Protein AF-A0A9X8SXT6-F1 (afdb_monomer)

Solvent-accessible surface area (backbone atoms only — not comparable to full-atom values): 6538 Å² total; per-residue (Å²): 115,67,65,63,52,50,52,57,56,71,66,32,72,71,54,46,52,25,53,51,47,26,54,52,29,45,75,72,69,40,58,66,73,58,18,49,51,52,15,50,53,51,31,55,50,52,54,52,49,53,52,50,51,52,55,43,52,60,52,50,45,54,55,49,49,56,46,28,65,73,69,72,51,92,72,94,73,84,88,73,57,62,66,62,53,50,52,54,41,76,72,29,86,72,47,37,59,56,48,50,52,52,49,51,52,49,52,51,54,51,52,52,66,71,79,101

pLDDT: mean 75.64, std 12.2, range [43.97, 91.69]

Foldseek 3Di:
DVVVVVVLCVVDPLQNQLVVQLVVCVVVVHPSVVSNVVSVVVSVVVVVVVVVVVVCCVPVVVVVVVVCVVVVHPDPDDDPCVVVVVVVLVVDPVVVVVVVVVVVVVVVVVVVVVVD

Structure (mmCIF, N/CA/C/O backbone):
data_AF-A0A9X8SXT6-F1
#
_entry.id   AF-A0A9X8SXT6-F1
#
loop_
_atom_site.group_PDB
_atom_site.id
_atom_site.type_symbol
_atom_site.label_atom_id
_atom_site.label_alt_id
_atom_site.label_comp_id
_atom_site.label_asym_id
_atom_site.label_entity_id
_atom_site.label_seq_id
_atom_site.pdbx_PDB_ins_code
_atom_site.Cartn_x
_atom_site.Cartn_y
_atom_site.Cartn_z
_atom_site.occupancy
_atom_s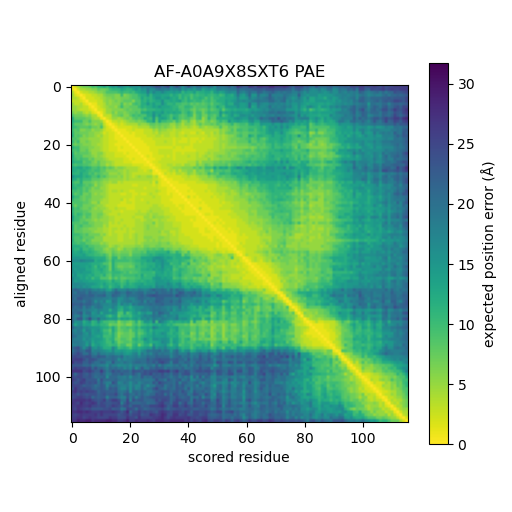ite.B_iso_or_equiv
_atom_site.auth_seq_id
_atom_site.auth_comp_id
_atom_site.auth_asym_id
_atom_site.auth_atom_id
_atom_site.pdbx_PDB_model_num
ATOM 1 N N . MET A 1 1 ? -8.668 -13.709 -25.640 1.00 58.25 1 MET A N 1
ATOM 2 C CA . MET A 1 1 ? -8.125 -12.375 -25.266 1.00 58.25 1 MET A CA 1
ATOM 3 C C . MET A 1 1 ? -8.532 -11.993 -23.848 1.00 58.25 1 MET A C 1
ATOM 5 O O . MET A 1 1 ? -7.663 -11.579 -23.096 1.00 58.25 1 MET A O 1
ATOM 9 N N . PHE A 1 2 ? -9.794 -12.199 -23.455 1.00 71.88 2 PHE A N 1
ATOM 10 C CA . PHE A 1 2 ? -10.222 -12.039 -22.059 1.00 71.88 2 PHE A CA 1
ATOM 11 C C . PHE A 1 2 ? -9.566 -13.042 -21.090 1.00 71.88 2 PHE A C 1
ATOM 13 O O . PHE A 1 2 ? -9.204 -12.638 -19.992 1.00 71.88 2 PHE A O 1
ATOM 20 N N . ASP A 1 3 ? -9.289 -14.281 -21.514 1.00 78.38 3 ASP A N 1
ATOM 21 C CA . ASP A 1 3 ? -8.668 -15.298 -20.638 1.00 78.38 3 ASP A CA 1
ATOM 22 C C . ASP A 1 3 ? -7.234 -14.949 -20.213 1.00 78.38 3 ASP A C 1
ATOM 24 O O . ASP A 1 3 ? -6.826 -15.219 -19.090 1.00 78.38 3 ASP A O 1
ATOM 28 N N . LEU A 1 4 ? -6.470 -14.289 -21.092 1.00 71.75 4 LEU A N 1
ATOM 29 C CA . LEU A 1 4 ? -5.121 -13.803 -20.778 1.00 71.75 4 LEU A CA 1
ATOM 30 C C . LEU A 1 4 ? -5.153 -12.676 -19.741 1.00 71.75 4 LEU A C 1
ATOM 32 O O . LEU A 1 4 ? -4.272 -12.596 -18.892 1.00 71.75 4 LEU A O 1
ATOM 36 N N . LEU A 1 5 ? -6.176 -11.825 -19.814 1.00 71.81 5 LEU A N 1
ATOM 37 C CA . LEU A 1 5 ? -6.412 -10.729 -18.878 1.00 71.81 5 LEU A CA 1
ATOM 38 C C . LEU A 1 5 ? -6.879 -11.250 -17.514 1.00 71.81 5 LEU A C 1
ATOM 40 O O . LEU A 1 5 ? -6.377 -10.794 -16.493 1.00 71.81 5 LEU A O 1
ATOM 44 N N . GLN A 1 6 ? -7.783 -12.232 -17.495 1.00 74.81 6 GLN A N 1
ATOM 45 C CA . GLN A 1 6 ? -8.238 -12.873 -16.259 1.00 74.81 6 GLN A CA 1
ATOM 46 C C . GLN A 1 6 ? -7.113 -13.643 -15.574 1.00 74.81 6 GLN A C 1
ATOM 48 O O . GLN A 1 6 ? -6.892 -13.436 -14.387 1.00 74.81 6 GLN A O 1
ATOM 53 N N . HIS A 1 7 ? -6.320 -14.410 -16.329 1.00 75.06 7 HIS A N 1
ATOM 54 C CA . HIS A 1 7 ? -5.149 -15.079 -15.770 1.00 75.06 7 HIS A CA 1
ATOM 55 C C . HIS A 1 7 ? -4.179 -14.065 -15.147 1.00 75.06 7 HIS A C 1
ATOM 57 O O . HIS A 1 7 ? -3.734 -14.260 -14.025 1.00 75.06 7 HIS A O 1
ATOM 63 N N . PHE A 1 8 ? -3.920 -12.933 -15.813 1.00 72.56 8 PHE A N 1
ATOM 64 C CA . PHE A 1 8 ? -3.068 -11.871 -15.266 1.00 72.56 8 PHE A CA 1
ATOM 65 C C . PHE A 1 8 ? -3.598 -11.249 -13.967 1.00 72.56 8 PHE A C 1
ATOM 67 O O . PHE A 1 8 ? -2.806 -10.860 -13.112 1.00 72.56 8 PHE A O 1
ATOM 74 N N . ILE A 1 9 ? -4.918 -11.134 -13.820 1.00 75.19 9 ILE A N 1
ATOM 75 C CA . ILE A 1 9 ? -5.559 -10.577 -12.623 1.00 75.19 9 ILE A CA 1
ATOM 76 C C . ILE A 1 9 ? -5.581 -11.613 -11.484 1.00 75.19 9 ILE A C 1
ATOM 78 O O . ILE A 1 9 ? -5.354 -11.249 -10.328 1.00 75.19 9 ILE A O 1
ATOM 82 N N . ASP A 1 10 ? -5.748 -12.898 -11.803 1.00 75.94 10 ASP A N 1
ATOM 83 C CA . ASP A 1 10 ? -5.790 -14.001 -10.832 1.00 75.94 10 ASP A CA 1
ATOM 84 C C . ASP A 1 10 ? -4.431 -14.306 -10.179 1.00 75.94 10 ASP A C 1
ATOM 86 O O . ASP A 1 10 ? -4.392 -14.851 -9.076 1.00 75.94 10 ASP A O 1
ATOM 90 N N . LEU A 1 11 ? -3.305 -13.902 -10.789 1.00 72.88 11 LEU A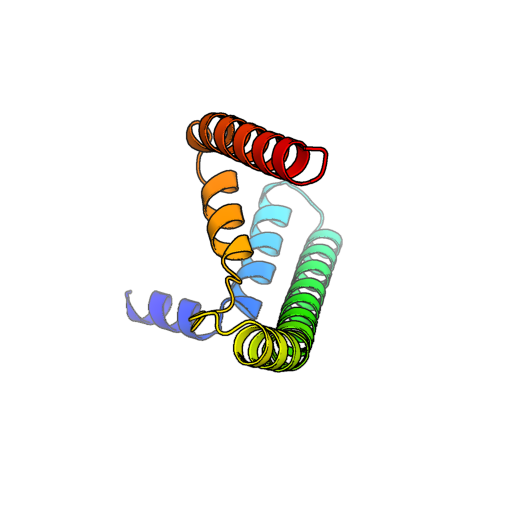 N 1
ATOM 91 C CA . LEU A 1 11 ? -1.981 -13.953 -10.142 1.00 72.88 11 LEU A CA 1
ATOM 92 C C . LEU A 1 11 ? -1.893 -13.076 -8.872 1.00 72.88 11 LEU A C 1
ATOM 94 O O . LEU A 1 11 ? -0.950 -13.212 -8.088 1.00 72.88 11 LEU A O 1
ATOM 98 N N . GLY A 1 12 ? -2.872 -12.195 -8.654 1.00 73.56 12 GLY A N 1
ATOM 99 C CA . GLY A 1 12 ? -3.007 -11.384 -7.454 1.00 73.56 12 GLY A CA 1
ATOM 100 C C . GLY A 1 12 ? -2.238 -10.064 -7.520 1.00 73.56 12 GLY A C 1
ATOM 101 O O . GLY A 1 12 ? -1.140 -9.957 -8.075 1.00 73.56 12 GLY A O 1
ATOM 102 N N . ALA A 1 13 ? -2.806 -9.034 -6.885 1.00 71.19 13 ALA A N 1
ATOM 103 C CA . ALA A 1 13 ? -2.269 -7.669 -6.882 1.00 71.19 13 ALA A CA 1
ATOM 104 C C . ALA A 1 13 ? -0.815 -7.579 -6.371 1.00 71.19 13 ALA A C 1
ATOM 106 O O . ALA A 1 13 ? -0.049 -6.729 -6.824 1.00 71.19 13 ALA A O 1
ATOM 107 N N . ILE A 1 14 ? -0.423 -8.497 -5.479 1.00 76.31 14 ILE A N 1
ATOM 108 C CA . ILE A 1 14 ? 0.933 -8.610 -4.918 1.00 76.31 14 ILE A CA 1
ATOM 109 C C . ILE A 1 14 ? 1.984 -8.921 -5.996 1.00 76.31 14 ILE A C 1
ATOM 111 O O . ILE A 1 14 ? 3.115 -8.455 -5.883 1.00 76.31 14 ILE A O 1
ATOM 115 N N . VAL A 1 15 ? 1.634 -9.681 -7.039 1.00 79.81 15 VAL A N 1
ATOM 116 C CA . VAL A 1 15 ? 2.557 -10.078 -8.119 1.00 79.81 15 VAL A CA 1
ATOM 117 C C . VAL A 1 15 ? 2.463 -9.121 -9.306 1.00 79.81 15 VAL A C 1
ATOM 119 O O . VAL A 1 15 ? 3.473 -8.802 -9.935 1.00 79.81 15 VAL A O 1
ATOM 122 N N . VAL A 1 16 ? 1.267 -8.595 -9.576 1.00 86.31 16 VAL A N 1
ATOM 123 C CA . VAL A 1 16 ? 1.029 -7.650 -10.675 1.00 86.31 16 VAL A CA 1
ATOM 124 C C . VAL A 1 16 ? 1.765 -6.323 -10.453 1.00 86.31 16 VAL A C 1
ATOM 126 O O . VAL A 1 16 ? 2.378 -5.798 -11.384 1.00 86.31 16 VAL A O 1
ATOM 129 N N . LEU A 1 17 ? 1.763 -5.789 -9.226 1.00 86.56 17 LEU A N 1
ATOM 130 C CA . LEU A 1 17 ? 2.352 -4.480 -8.928 1.00 86.56 17 LEU A CA 1
ATOM 131 C C . LEU A 1 17 ? 3.888 -4.433 -9.142 1.00 86.56 17 LEU A C 1
ATOM 133 O O . LEU A 1 17 ? 4.356 -3.516 -9.821 1.00 86.56 17 LEU A O 1
ATOM 137 N N . PRO A 1 18 ? 4.694 -5.409 -8.674 1.00 86.81 18 PRO A N 1
ATOM 138 C CA . PRO A 1 18 ? 6.129 -5.478 -8.969 1.00 86.81 18 PRO A CA 1
ATOM 139 C C . PRO A 1 18 ? 6.459 -5.610 -10.457 1.00 86.81 18 PRO A C 1
ATOM 141 O O . PRO A 1 18 ? 7.397 -4.971 -10.935 1.00 86.81 18 PRO A O 1
ATOM 144 N N . ILE A 1 19 ? 5.687 -6.415 -11.198 1.00 88.06 19 ILE A N 1
ATOM 145 C CA . ILE A 1 19 ? 5.867 -6.598 -12.646 1.00 88.06 19 ILE A CA 1
ATOM 146 C C . ILE A 1 19 ? 5.622 -5.273 -13.373 1.00 88.06 19 ILE A C 1
ATOM 148 O O . ILE A 1 19 ? 6.391 -4.893 -14.256 1.00 88.06 19 ILE A O 1
ATOM 152 N N . LEU A 1 20 ? 4.593 -4.533 -12.960 1.00 87.62 20 LEU A N 1
ATOM 153 C CA . LEU A 1 20 ? 4.270 -3.232 -13.529 1.00 87.62 20 LEU A CA 1
ATOM 154 C C . LEU A 1 20 ? 5.380 -2.204 -13.257 1.00 87.62 20 LEU A C 1
ATOM 156 O O . LEU A 1 20 ? 5.850 -1.559 -14.192 1.00 87.62 20 LEU A O 1
ATOM 160 N N . ILE A 1 21 ? 5.872 -2.112 -12.017 1.00 88.62 21 ILE A N 1
ATOM 161 C CA . ILE A 1 21 ? 7.000 -1.237 -11.640 1.00 88.62 21 ILE A CA 1
ATOM 162 C C . ILE A 1 21 ? 8.267 -1.600 -12.430 1.00 88.62 21 ILE A C 1
ATOM 164 O O . ILE A 1 21 ? 8.997 -0.713 -12.872 1.00 88.62 21 ILE A O 1
ATOM 168 N N . PHE A 1 22 ? 8.525 -2.892 -12.642 1.00 90.88 22 PHE A N 1
ATOM 169 C CA . PHE A 1 22 ? 9.670 -3.362 -13.418 1.00 90.88 22 PHE A CA 1
ATOM 170 C C . PHE A 1 22 ? 9.600 -2.907 -14.883 1.00 90.88 22 PHE A C 1
ATOM 172 O O . PHE A 1 22 ? 10.574 -2.358 -15.404 1.00 90.88 22 PHE A O 1
ATOM 179 N N . ILE A 1 23 ? 8.440 -3.070 -15.530 1.00 90.75 23 ILE A N 1
ATOM 180 C CA . ILE A 1 23 ? 8.216 -2.632 -16.916 1.00 90.75 23 ILE A CA 1
ATOM 181 C C . ILE A 1 23 ? 8.315 -1.104 -17.021 1.00 90.75 23 ILE A C 1
ATOM 183 O O . ILE A 1 23 ? 9.024 -0.599 -17.892 1.00 90.75 23 ILE A O 1
ATOM 187 N N . PHE A 1 24 ? 7.688 -0.360 -16.104 1.00 89.56 24 PHE A N 1
ATOM 188 C CA . PHE A 1 24 ? 7.794 1.104 -16.052 1.00 89.56 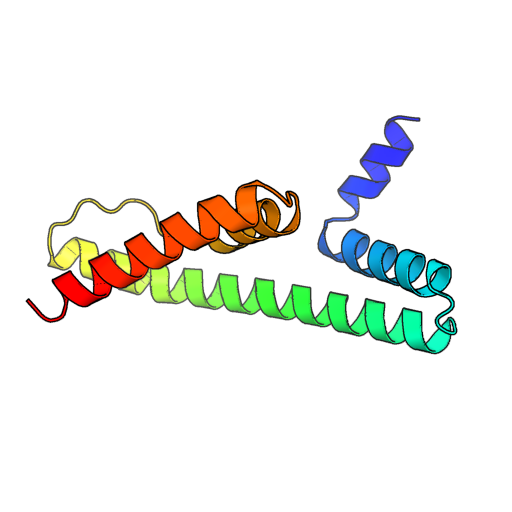24 PHE A CA 1
ATOM 189 C C . PHE A 1 24 ? 9.237 1.579 -15.845 1.00 89.56 24 PHE A C 1
ATOM 191 O O . PHE A 1 24 ? 9.686 2.508 -16.515 1.00 89.56 24 PHE A O 1
ATOM 198 N N . GLY A 1 25 ? 9.993 0.921 -14.964 1.00 88.06 25 GLY A N 1
ATOM 199 C CA . GLY A 1 25 ? 11.400 1.231 -14.721 1.00 88.06 25 GLY A CA 1
ATOM 200 C C . GLY A 1 25 ? 12.271 1.025 -15.961 1.00 88.06 25 GLY A C 1
ATOM 201 O O . GLY A 1 25 ? 13.154 1.843 -16.230 1.00 88.06 25 GLY A O 1
ATOM 202 N N . MET A 1 26 ? 11.997 -0.021 -16.747 1.00 90.88 26 MET A N 1
ATOM 203 C CA . MET A 1 26 ? 12.683 -0.253 -18.021 1.00 90.88 26 MET A CA 1
ATOM 204 C C . MET A 1 26 ? 12.311 0.791 -19.082 1.00 90.88 26 MET A C 1
ATOM 206 O O . MET A 1 26 ? 13.200 1.277 -19.778 1.00 90.88 26 MET A O 1
ATOM 210 N N . LEU A 1 27 ? 11.036 1.190 -19.171 1.00 91.69 27 LEU A N 1
ATOM 211 C CA . LEU A 1 27 ? 10.585 2.243 -20.094 1.00 91.69 27 LEU A CA 1
ATOM 212 C C . LEU A 1 27 ? 11.232 3.605 -19.800 1.00 91.69 27 LEU A C 1
ATOM 214 O O . LEU A 1 27 ? 11.534 4.353 -20.724 1.00 91.69 27 LEU A O 1
ATOM 218 N N . LEU A 1 28 ? 11.502 3.907 -18.528 1.00 90.38 28 LEU A N 1
ATOM 219 C CA . LEU A 1 28 ? 12.189 5.130 -18.092 1.00 90.38 28 LEU A CA 1
ATOM 220 C C . LEU A 1 28 ? 13.722 5.083 -18.280 1.00 90.38 28 LEU A C 1
ATOM 222 O O . LEU A 1 28 ? 14.418 6.008 -17.867 1.00 90.38 28 LEU A O 1
ATOM 226 N N . GLY A 1 29 ? 14.269 4.024 -18.891 1.00 87.62 29 GLY A N 1
ATOM 227 C CA . GLY A 1 29 ? 15.705 3.897 -19.175 1.00 87.62 29 GLY A CA 1
ATOM 228 C C . GLY A 1 29 ? 16.553 3.446 -17.982 1.00 87.62 29 GLY A C 1
ATOM 229 O O . GLY A 1 29 ? 17.777 3.591 -17.991 1.00 87.62 29 GLY A O 1
ATOM 230 N N . THR A 1 30 ? 15.933 2.888 -16.940 1.00 88.94 30 THR A N 1
ATOM 231 C CA . THR A 1 30 ? 16.658 2.359 -15.778 1.00 88.94 30 THR A CA 1
ATOM 232 C C . THR A 1 30 ? 17.302 1.019 -16.149 1.00 88.94 30 THR A C 1
ATOM 234 O O . THR A 1 30 ? 16.626 0.163 -16.723 1.00 88.94 30 THR A O 1
ATOM 237 N N . PRO A 1 31 ? 18.582 0.760 -15.813 1.00 90.81 31 PRO A N 1
ATOM 238 C CA . PRO A 1 31 ? 19.204 -0.522 -16.135 1.00 90.81 31 PRO A CA 1
ATOM 239 C C . PRO A 1 31 ? 18.440 -1.674 -15.472 1.00 90.81 31 PRO A C 1
ATOM 241 O O . PRO A 1 31 ? 18.090 -1.584 -14.292 1.00 90.81 31 PRO A O 1
ATOM 244 N N . ALA A 1 32 ? 18.231 -2.772 -16.209 1.00 86.50 32 ALA A N 1
ATOM 245 C CA . ALA A 1 32 ? 17.364 -3.891 -15.814 1.00 86.50 32 ALA A CA 1
ATOM 246 C C . ALA A 1 32 ? 17.644 -4.418 -14.395 1.00 86.50 32 ALA A C 1
ATOM 248 O O . ALA A 1 32 ? 16.722 -4.709 -13.639 1.00 86.50 32 ALA A O 1
ATOM 249 N N . ARG A 1 33 ? 18.917 -4.450 -13.981 1.00 88.06 33 ARG A N 1
ATOM 250 C CA . ARG A 1 33 ? 19.323 -4.853 -12.625 1.00 88.06 33 ARG A CA 1
ATOM 251 C C . ARG A 1 33 ? 18.765 -3.934 -11.529 1.00 88.06 33 ARG A C 1
ATOM 253 O O . ARG A 1 33 ? 18.376 -4.413 -10.470 1.00 88.06 33 ARG A O 1
ATOM 260 N N . LYS A 1 34 ? 18.721 -2.621 -11.769 1.00 86.94 34 LYS A N 1
ATOM 261 C CA . LYS A 1 34 ? 18.144 -1.647 -10.829 1.00 86.94 34 LYS A CA 1
ATOM 262 C C . LYS A 1 34 ? 16.617 -1.707 -10.839 1.00 86.94 34 LYS A C 1
ATOM 264 O O . LYS A 1 34 ? 16.023 -1.679 -9.769 1.00 86.94 34 LYS A O 1
ATOM 269 N N . ALA A 1 35 ? 16.002 -1.845 -12.015 1.00 87.50 35 ALA A N 1
ATOM 270 C CA . ALA A 1 35 ? 14.550 -1.988 -12.136 1.00 87.50 35 ALA A CA 1
ATOM 271 C C . ALA A 1 35 ? 14.040 -3.262 -11.437 1.00 87.50 35 ALA A C 1
ATOM 273 O O . ALA A 1 35 ? 13.028 -3.217 -10.743 1.00 87.50 35 ALA A O 1
ATOM 274 N N . PHE A 1 36 ? 14.766 -4.379 -11.559 1.00 89.81 36 PHE A N 1
ATOM 275 C CA . PHE A 1 36 ? 14.418 -5.641 -10.899 1.00 89.81 36 PHE A CA 1
ATOM 276 C C . PHE A 1 36 ? 14.480 -5.520 -9.377 1.00 89.81 36 PHE A C 1
ATOM 278 O O . PHE A 1 36 ? 13.529 -5.877 -8.686 1.00 89.81 36 PHE A O 1
ATOM 285 N N . ASN A 1 37 ? 15.568 -4.947 -8.856 1.00 90.06 37 ASN A N 1
ATOM 286 C CA . ASN A 1 37 ? 15.708 -4.717 -7.422 1.00 90.06 37 ASN A CA 1
ATOM 287 C C . ASN A 1 37 ? 14.614 -3.776 -6.895 1.00 90.06 37 ASN A C 1
ATOM 289 O O . ASN A 1 37 ? 14.054 -4.043 -5.839 1.00 90.06 37 ASN A O 1
ATOM 293 N N . ALA A 1 38 ? 14.266 -2.724 -7.645 1.00 88.81 38 ALA A N 1
ATOM 294 C CA . ALA A 1 38 ? 13.181 -1.816 -7.282 1.00 88.81 38 ALA A CA 1
ATOM 295 C C . ALA A 1 38 ? 11.820 -2.532 -7.235 1.00 88.81 38 ALA A C 1
ATOM 297 O O . ALA A 1 38 ? 11.094 -2.393 -6.252 1.00 88.81 38 ALA A O 1
ATOM 298 N N . GLY A 1 39 ? 11.499 -3.347 -8.247 1.00 89.12 39 GLY A N 1
ATOM 299 C CA . GLY A 1 39 ? 10.279 -4.159 -8.255 1.00 89.12 39 GLY A CA 1
ATOM 300 C C . GLY A 1 39 ? 10.219 -5.127 -7.070 1.00 89.12 39 GLY A C 1
ATOM 301 O O . GLY A 1 39 ? 9.196 -5.209 -6.393 1.00 89.12 39 GLY A O 1
ATOM 302 N N . LEU A 1 40 ? 11.333 -5.797 -6.756 1.00 90.44 40 LEU A N 1
ATOM 303 C CA . LEU A 1 40 ? 11.423 -6.727 -5.629 1.00 90.44 40 LEU A CA 1
ATOM 304 C C . LEU A 1 40 ? 11.238 -6.021 -4.275 1.00 90.44 40 LEU A C 1
ATOM 306 O O . LEU A 1 40 ? 10.486 -6.505 -3.432 1.00 90.44 40 LEU A O 1
ATOM 310 N N . THR A 1 41 ? 11.876 -4.864 -4.069 1.00 90.88 41 THR A N 1
ATOM 311 C CA . THR A 1 41 ? 11.722 -4.071 -2.840 1.00 90.88 41 THR A CA 1
ATOM 312 C C . THR A 1 41 ? 10.276 -3.617 -2.639 1.00 90.88 41 THR A C 1
ATOM 314 O O . THR A 1 41 ? 9.756 -3.729 -1.530 1.00 90.88 41 THR A O 1
ATOM 317 N N . VAL A 1 42 ? 9.604 -3.164 -3.702 1.00 89.12 42 VAL A N 1
ATOM 318 C CA . VAL A 1 42 ? 8.184 -2.777 -3.649 1.00 89.12 42 VAL A CA 1
ATOM 319 C C . VAL A 1 42 ? 7.293 -3.986 -3.346 1.00 89.12 42 VAL A C 1
ATOM 321 O O . VAL A 1 42 ? 6.400 -3.884 -2.509 1.00 89.12 42 VAL A O 1
ATOM 324 N N . GLY A 1 43 ? 7.564 -5.145 -3.958 1.00 88.94 43 GLY A N 1
ATOM 325 C CA . GLY A 1 43 ? 6.815 -6.380 -3.707 1.00 88.94 43 GLY A CA 1
ATOM 326 C C . GLY A 1 43 ? 6.920 -6.864 -2.261 1.00 88.94 43 GLY A C 1
ATOM 327 O O . GLY A 1 43 ? 5.902 -7.106 -1.617 1.00 88.94 43 GLY A O 1
ATOM 328 N N . ILE A 1 44 ? 8.139 -6.936 -1.715 1.00 90.12 44 ILE A N 1
ATOM 329 C CA . ILE A 1 44 ? 8.368 -7.337 -0.317 1.00 90.12 44 ILE A CA 1
ATOM 330 C C . ILE A 1 44 ? 7.735 -6.322 0.647 1.00 90.12 44 ILE A C 1
ATOM 332 O O . ILE A 1 44 ? 7.103 -6.715 1.628 1.00 90.12 44 ILE A O 1
ATOM 336 N N . GLY A 1 45 ? 7.850 -5.022 0.352 1.00 90.06 45 GLY A N 1
ATOM 337 C CA . GLY A 1 45 ? 7.233 -3.962 1.150 1.00 90.06 45 GLY A CA 1
ATOM 338 C C . GLY A 1 45 ? 5.707 -4.054 1.185 1.00 90.06 45 GLY A C 1
ATOM 339 O O . GLY A 1 45 ? 5.109 -3.905 2.248 1.00 90.06 45 GLY A O 1
ATOM 340 N N . PHE A 1 46 ? 5.071 -4.365 0.054 1.00 86.81 46 PHE A N 1
ATOM 341 C CA . PHE A 1 46 ? 3.620 -4.516 -0.017 1.00 86.81 46 PHE A CA 1
ATOM 342 C C . PHE A 1 46 ? 3.125 -5.748 0.755 1.00 86.81 46 PHE A C 1
ATOM 344 O O . PHE A 1 46 ? 2.115 -5.670 1.453 1.00 86.81 46 PHE A O 1
ATOM 351 N N . VAL A 1 47 ? 3.852 -6.868 0.712 1.00 88.81 47 VAL A N 1
ATOM 352 C CA . VAL A 1 47 ? 3.540 -8.046 1.545 1.00 88.81 47 VAL A CA 1
ATOM 353 C C . VAL A 1 47 ? 3.676 -7.714 3.035 1.00 88.81 47 VAL A C 1
ATOM 355 O O . VAL A 1 47 ? 2.777 -8.025 3.814 1.00 88.81 47 VAL A O 1
ATOM 358 N N . GLY A 1 48 ? 4.754 -7.028 3.428 1.00 90.56 48 GLY A N 1
ATOM 359 C CA . GLY A 1 48 ? 4.963 -6.597 4.813 1.00 90.56 48 GLY A CA 1
ATOM 360 C C . GLY A 1 48 ? 3.875 -5.643 5.313 1.00 90.56 48 GLY A C 1
ATOM 361 O O . GLY A 1 48 ? 3.390 -5.805 6.430 1.00 90.56 48 GLY A O 1
ATOM 362 N N . LEU A 1 49 ? 3.440 -4.694 4.477 1.00 88.31 49 LEU A N 1
ATOM 363 C CA . LEU A 1 49 ? 2.337 -3.784 4.789 1.00 88.31 49 LEU A CA 1
ATOM 364 C C . LEU A 1 49 ? 1.031 -4.549 5.040 1.00 88.31 49 LEU A C 1
ATOM 366 O O . LEU A 1 49 ? 0.393 -4.315 6.061 1.00 88.31 49 LEU A O 1
ATOM 370 N N . ASN A 1 50 ? 0.644 -5.462 4.143 1.00 86.25 50 ASN A N 1
ATOM 371 C CA . ASN A 1 50 ? -0.589 -6.241 4.308 1.00 86.25 50 ASN A CA 1
ATOM 372 C C . ASN A 1 50 ? -0.567 -7.064 5.603 1.00 86.25 50 ASN A C 1
ATOM 374 O O . ASN A 1 50 ? -1.551 -7.071 6.337 1.00 86.25 50 ASN A O 1
ATOM 378 N N . LEU A 1 51 ? 0.582 -7.658 5.935 1.00 90.75 51 LEU A N 1
ATOM 379 C CA . LEU A 1 51 ? 0.754 -8.411 7.175 1.00 90.75 51 LEU A CA 1
ATOM 380 C C . LEU A 1 51 ? 0.619 -7.517 8.418 1.00 90.75 51 LEU A C 1
ATOM 382 O O . LEU A 1 51 ? -0.067 -7.874 9.373 1.00 90.75 51 LEU A O 1
ATOM 386 N N . VAL A 1 52 ? 1.236 -6.332 8.413 1.00 89.44 52 VAL A N 1
ATOM 387 C CA . VAL A 1 52 ? 1.108 -5.370 9.519 1.00 89.44 52 VAL A CA 1
ATOM 388 C C . VAL A 1 52 ? -0.333 -4.880 9.656 1.00 89.44 52 VAL A C 1
ATOM 390 O O . VAL A 1 52 ? -0.841 -4.812 10.773 1.00 89.44 52 VAL A O 1
ATOM 393 N N . VAL A 1 53 ? -1.008 -4.572 8.545 1.00 86.19 53 VAL A N 1
ATOM 394 C CA . VAL A 1 53 ? -2.415 -4.151 8.553 1.00 86.19 53 VAL A CA 1
ATOM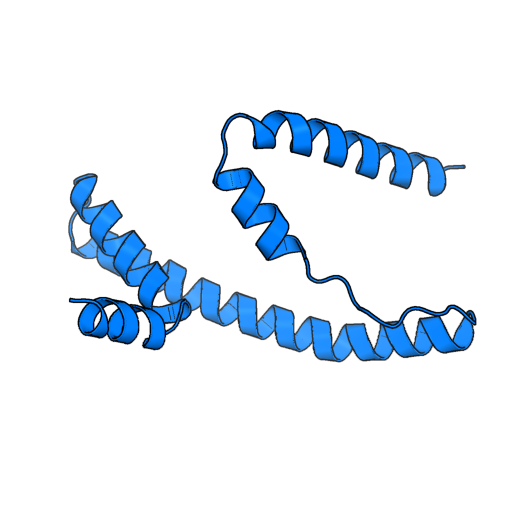 395 C C . VAL A 1 53 ? -3.302 -5.253 9.125 1.00 86.19 53 VAL A C 1
ATOM 397 O O . VAL A 1 53 ? -4.098 -4.957 10.007 1.00 86.19 53 VAL A O 1
ATOM 400 N N . GLU A 1 54 ? -3.133 -6.515 8.728 1.00 85.88 54 GLU A N 1
ATOM 401 C CA . GLU A 1 54 ? -3.889 -7.633 9.310 1.00 85.88 54 GLU A CA 1
ATOM 402 C C . GLU A 1 54 ? -3.651 -7.789 10.816 1.00 85.88 54 GLU A C 1
ATOM 404 O O . GLU A 1 54 ? -4.603 -7.962 11.581 1.00 85.88 54 GLU A O 1
ATOM 409 N N . LEU A 1 55 ? -2.397 -7.685 11.265 1.00 88.56 55 LEU A N 1
ATOM 410 C CA . LEU A 1 55 ? -2.054 -7.784 12.686 1.00 88.56 55 LEU A CA 1
ATOM 411 C C . LEU A 1 55 ? -2.666 -6.643 13.506 1.00 88.56 55 LEU A C 1
ATOM 413 O O . LEU A 1 55 ? -3.203 -6.874 14.598 1.00 88.56 55 LEU A O 1
ATOM 417 N N . LEU A 1 56 ? -2.601 -5.419 12.977 1.00 86.00 56 LEU A N 1
ATOM 418 C CA . LEU A 1 56 ? -3.200 -4.248 13.601 1.00 86.00 56 LEU A CA 1
ATOM 419 C C . LEU A 1 56 ? -4.722 -4.363 13.590 1.00 86.00 56 LEU A C 1
ATOM 421 O O . LEU A 1 56 ? -5.319 -4.265 14.652 1.00 86.00 56 LEU A O 1
ATOM 425 N N . SER A 1 57 ? -5.360 -4.658 12.459 1.00 81.94 57 SER A N 1
ATOM 426 C CA . SER A 1 57 ? -6.814 -4.836 12.369 1.00 81.94 57 SER A CA 1
ATOM 427 C C . SER A 1 57 ? -7.326 -5.946 13.288 1.00 81.94 57 SER A C 1
ATOM 429 O O . SER A 1 57 ? -8.356 -5.770 13.935 1.00 81.94 57 SER A O 1
ATOM 431 N N . GLY A 1 58 ? -6.597 -7.056 13.427 1.00 81.62 58 GLY A N 1
ATOM 432 C CA . GLY A 1 58 ? -6.963 -8.135 14.345 1.00 81.62 58 GLY A CA 1
ATOM 433 C C . GLY A 1 58 ? -6.845 -7.754 15.827 1.00 81.62 58 GLY A C 1
ATOM 434 O O . GLY A 1 58 ? -7.691 -8.150 16.632 1.00 81.62 58 GLY A O 1
ATOM 435 N N . SER A 1 59 ? -5.826 -6.973 16.196 1.00 82.38 59 SER A N 1
ATOM 436 C CA . SER A 1 59 ? -5.558 -6.600 17.595 1.00 82.38 59 SER A CA 1
ATOM 437 C C . SER A 1 59 ? -6.305 -5.332 18.018 1.00 82.38 59 SER A C 1
ATOM 439 O O . SER A 1 59 ? -7.039 -5.346 19.009 1.00 82.38 59 SER A O 1
ATOM 441 N N . LEU A 1 60 ? -6.177 -4.248 17.242 1.00 80.00 60 LEU A N 1
ATOM 442 C CA . LEU A 1 60 ? -6.939 -3.014 17.440 1.00 80.00 60 LEU A CA 1
ATOM 443 C C . LEU A 1 60 ? -8.428 -3.264 17.259 1.00 80.00 60 LEU A C 1
ATOM 445 O O . LEU A 1 60 ? -9.209 -2.659 17.978 1.00 80.00 60 LEU A O 1
ATOM 449 N N . GLY A 1 61 ? -8.842 -4.149 16.351 1.00 78.94 61 GLY A N 1
ATOM 450 C CA . GLY A 1 61 ? -10.262 -4.377 16.134 1.00 78.94 61 GLY A CA 1
ATOM 451 C C . GLY A 1 61 ? -10.977 -4.973 17.336 1.00 78.94 61 GLY A C 1
ATOM 452 O O . GLY A 1 61 ? -12.060 -4.518 17.698 1.00 78.94 61 GLY A O 1
ATOM 453 N N . LYS A 1 62 ? -10.330 -5.912 18.031 1.00 80.06 62 LYS A N 1
ATOM 454 C CA . LYS A 1 62 ? -10.844 -6.458 19.294 1.00 80.06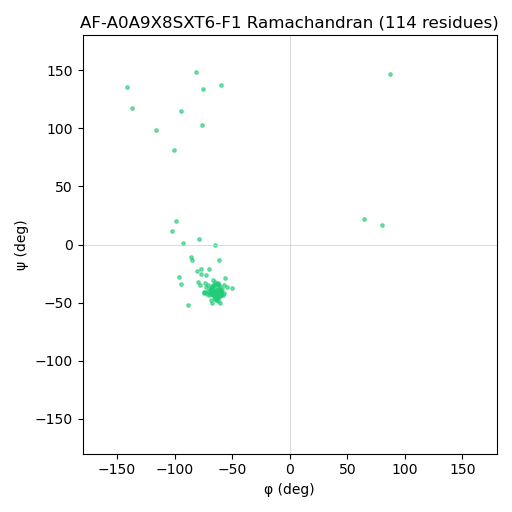 62 LYS A CA 1
ATOM 455 C C . LYS A 1 62 ? -10.837 -5.416 20.414 1.00 80.06 62 LYS A C 1
ATOM 457 O O . LYS A 1 62 ? -11.799 -5.328 21.170 1.00 80.06 62 LYS A O 1
ATOM 462 N N . ALA A 1 63 ? -9.783 -4.604 20.506 1.00 81.25 63 ALA A N 1
ATOM 463 C CA . ALA A 1 63 ? -9.696 -3.536 21.503 1.00 81.25 63 ALA A CA 1
ATOM 464 C C . ALA A 1 63 ? -10.742 -2.427 21.270 1.00 81.25 63 ALA A C 1
ATOM 466 O O . ALA A 1 63 ? -11.358 -1.944 22.218 1.00 81.25 63 ALA A O 1
ATOM 467 N N . ALA A 1 64 ? -10.983 -2.064 20.010 1.00 79.12 64 ALA A N 1
ATOM 468 C CA . ALA A 1 64 ? -11.991 -1.093 19.613 1.00 79.12 64 ALA A CA 1
ATOM 469 C C . ALA A 1 64 ? -13.409 -1.620 19.871 1.00 79.12 64 ALA A C 1
ATOM 471 O O . ALA A 1 64 ? -14.223 -0.889 20.421 1.00 79.12 64 ALA A O 1
ATOM 472 N N . GLN A 1 65 ? -13.697 -2.895 19.586 1.00 78.44 65 GLN A N 1
ATOM 473 C CA . GLN A 1 65 ? -14.984 -3.508 19.950 1.00 78.44 65 GLN A CA 1
ATOM 474 C C . GLN A 1 65 ? -15.215 -3.502 21.469 1.00 78.44 65 GLN A C 1
ATOM 476 O O . GLN A 1 65 ? -16.294 -3.128 21.921 1.00 78.44 65 GLN A O 1
ATOM 481 N N . ALA A 1 66 ? -14.185 -3.811 22.264 1.00 81.69 66 ALA A N 1
ATOM 482 C CA . ALA A 1 66 ? -14.273 -3.741 23.724 1.00 81.69 66 ALA A CA 1
ATOM 483 C C . ALA A 1 66 ? -14.494 -2.304 24.245 1.00 81.69 66 ALA A C 1
ATOM 485 O O . ALA A 1 66 ? -15.154 -2.106 25.264 1.00 81.69 66 ALA A O 1
ATOM 486 N N . MET A 1 67 ? -13.961 -1.289 23.557 1.00 81.75 67 MET A N 1
ATOM 487 C CA . MET A 1 67 ? -14.241 0.120 23.852 1.00 81.75 67 MET A CA 1
ATOM 488 C C . MET A 1 67 ? -15.695 0.476 23.512 1.00 81.75 67 MET A C 1
ATOM 490 O O . MET A 1 67 ? -16.393 1.051 24.341 1.00 81.75 67 MET A O 1
ATOM 494 N N . VAL A 1 68 ? -16.166 0.094 22.326 1.00 81.12 68 VAL A N 1
ATOM 495 C CA . VAL A 1 68 ? -17.535 0.338 21.846 1.00 81.12 68 VAL A CA 1
ATOM 496 C C . VAL A 1 68 ? -18.573 -0.259 22.806 1.00 81.12 68 VAL A C 1
ATOM 498 O O . VAL A 1 68 ? -19.527 0.428 23.166 1.00 81.12 68 VAL A O 1
ATOM 501 N N . GLU A 1 69 ? -18.333 -1.471 23.315 1.00 79.88 69 GLU A N 1
ATOM 502 C CA . GLU A 1 69 ? -19.189 -2.135 24.309 1.00 79.88 69 GLU A CA 1
ATOM 503 C C . GLU A 1 69 ? -19.216 -1.397 25.661 1.00 79.88 69 GLU A C 1
ATOM 505 O O . GLU A 1 69 ? -20.274 -1.258 26.272 1.00 79.88 69 GLU A O 1
ATOM 510 N N . ARG A 1 70 ? -18.078 -0.848 26.112 1.00 79.88 70 ARG A N 1
ATOM 511 C CA . ARG A 1 70 ? -17.999 -0.076 27.368 1.00 79.88 70 ARG A CA 1
ATOM 512 C C . ARG A 1 70 ? -18.630 1.309 27.283 1.00 79.88 70 ARG A C 1
ATOM 514 O O . ARG A 1 70 ? -19.157 1.788 28.282 1.00 79.88 70 ARG A O 1
ATOM 521 N N . PHE A 1 71 ? -18.558 1.951 26.121 1.00 81.69 71 PHE A N 1
ATOM 522 C CA . PHE A 1 71 ? -19.124 3.281 25.892 1.00 81.69 71 PHE A CA 1
ATOM 523 C C . PHE A 1 71 ? -20.557 3.240 25.332 1.00 81.69 71 PHE A C 1
ATOM 525 O O . PHE A 1 71 ? -21.146 4.294 25.103 1.00 81.69 71 PHE A O 1
ATOM 532 N N . GLY A 1 72 ? -21.139 2.049 25.132 1.00 72.44 72 GLY A N 1
ATOM 533 C CA . GLY A 1 72 ? -22.508 1.884 24.625 1.00 72.44 72 GLY A CA 1
ATOM 534 C C . GLY A 1 72 ? -22.705 2.404 23.197 1.00 72.44 72 GLY A C 1
ATOM 535 O O . GLY A 1 72 ? -23.822 2.740 22.804 1.00 72.44 72 GLY A O 1
ATOM 536 N N . LEU A 1 73 ? -21.621 2.511 22.428 1.00 74.75 73 LEU A N 1
ATOM 537 C CA . LEU A 1 73 ? -21.650 2.991 21.051 1.00 74.75 73 LEU A CA 1
ATOM 538 C C . LEU A 1 73 ? -22.075 1.845 20.120 1.00 74.75 73 LEU A C 1
ATOM 540 O O . LEU A 1 73 ? -21.789 0.681 20.378 1.00 74.75 73 LEU A O 1
ATOM 544 N N . GLN A 1 74 ? -22.757 2.152 19.017 1.00 60.25 74 GLN A N 1
ATOM 545 C CA . GLN A 1 74 ? -23.067 1.172 17.969 1.00 60.25 74 GLN A CA 1
ATOM 546 C C . GLN A 1 74 ? -22.071 1.353 16.822 1.00 60.25 74 GLN A C 1
ATOM 548 O O . GLN A 1 74 ? -22.362 2.037 15.845 1.00 60.25 74 GLN A O 1
ATOM 553 N N . LEU A 1 75 ? -20.869 0.791 16.962 1.00 60.91 75 LEU A N 1
ATOM 554 C CA . LEU A 1 75 ? -19.845 0.843 15.916 1.00 60.91 75 LEU A CA 1
ATOM 555 C C . LEU A 1 75 ? -19.551 -0.571 15.407 1.00 60.91 75 LEU A C 1
ATOM 557 O O . LEU A 1 75 ? -18.817 -1.339 16.024 1.00 60.91 75 LEU A O 1
ATOM 561 N N . THR A 1 76 ? -20.166 -0.918 14.278 1.00 63.84 76 THR A N 1
ATOM 562 C CA . THR A 1 76 ? -20.098 -2.250 13.657 1.00 63.84 76 THR A CA 1
ATOM 563 C C . THR A 1 76 ? -18.888 -2.442 12.739 1.00 63.84 76 THR A C 1
ATOM 565 O O . THR A 1 76 ? -18.614 -3.573 12.344 1.00 63.84 76 THR A O 1
ATOM 568 N N . THR A 1 77 ? -18.148 -1.374 12.413 1.00 59.12 77 THR A N 1
ATOM 569 C CA . THR A 1 77 ? -17.118 -1.406 11.363 1.00 59.12 77 THR A CA 1
ATOM 570 C C . THR A 1 77 ? -15.885 -0.596 11.745 1.00 59.12 77 THR A C 1
ATOM 572 O O . THR A 1 77 ? -15.986 0.536 12.210 1.00 59.12 77 THR A O 1
ATOM 575 N N . LEU A 1 78 ? -14.712 -1.175 11.502 1.00 66.12 78 LEU A N 1
ATOM 576 C CA . LEU A 1 78 ? -13.418 -0.507 11.616 1.00 66.12 78 LEU A CA 1
ATOM 577 C C . LEU A 1 78 ? -13.043 0.022 10.236 1.00 66.12 78 LEU A C 1
ATOM 579 O O . LEU A 1 78 ? -12.872 -0.767 9.305 1.00 66.12 78 LEU A O 1
ATOM 583 N N . ASP A 1 79 ? -12.958 1.343 10.093 1.00 67.25 79 ASP A N 1
ATOM 584 C CA . ASP A 1 79 ? -12.647 1.962 8.808 1.00 67.25 79 ASP A CA 1
ATOM 585 C C . ASP A 1 79 ? -11.153 1.829 8.492 1.00 67.25 79 ASP A C 1
ATOM 587 O O . ASP A 1 79 ? -10.298 2.526 9.038 1.00 67.25 79 ASP A O 1
ATOM 591 N N . VAL A 1 80 ? -10.842 0.890 7.604 1.00 66.12 80 VAL A N 1
ATOM 592 C CA . VAL A 1 80 ? -9.511 0.700 7.020 1.00 66.12 80 VAL A CA 1
ATOM 593 C C . VAL A 1 80 ? -9.414 1.332 5.626 1.00 66.12 80 VAL A C 1
ATOM 595 O O . VAL A 1 80 ? -8.535 0.959 4.860 1.00 66.12 80 VAL A O 1
ATOM 598 N N . GLY A 1 81 ? -10.289 2.282 5.269 1.00 66.25 81 GLY A N 1
ATOM 599 C CA . GLY A 1 81 ? -10.458 2.848 3.922 1.00 66.25 81 GLY A CA 1
ATOM 600 C C . GLY A 1 81 ? -9.276 3.643 3.350 1.00 66.25 81 GLY A C 1
ATOM 601 O O . GLY A 1 81 ? -9.334 4.105 2.207 1.00 66.25 81 GLY A O 1
ATOM 602 N N . TRP A 1 82 ? -8.178 3.775 4.093 1.00 71.62 82 TRP A N 1
ATOM 603 C CA . TRP A 1 82 ? -6.993 4.526 3.680 1.00 71.62 82 TRP A CA 1
ATOM 604 C C . TRP A 1 82 ? -6.357 4.065 2.343 1.00 71.62 82 TRP A C 1
ATOM 606 O O . TRP A 1 82 ? -5.939 4.946 1.588 1.00 71.62 82 TRP A O 1
ATOM 616 N N . PRO A 1 83 ? -6.331 2.768 1.947 1.00 70.94 83 PRO A N 1
ATOM 617 C CA . PRO A 1 83 ? -5.784 2.357 0.653 1.00 70.94 83 PRO A CA 1
ATOM 618 C C . PRO A 1 83 ? -6.678 2.790 -0.513 1.00 70.94 83 PRO A C 1
ATOM 620 O O . PRO A 1 83 ? -6.174 3.164 -1.571 1.00 70.94 83 PRO A O 1
ATOM 623 N N . ALA A 1 84 ? -8.002 2.785 -0.319 1.00 71.69 84 ALA A N 1
ATOM 624 C CA . ALA A 1 84 ? -8.958 3.237 -1.326 1.00 71.69 84 ALA A CA 1
ATOM 625 C C . ALA A 1 84 ? -8.878 4.760 -1.514 1.00 71.69 84 ALA A C 1
ATOM 627 O O . ALA A 1 84 ? -8.812 5.240 -2.645 1.00 71.69 84 ALA A O 1
ATOM 628 N N . ALA A 1 85 ? -8.793 5.518 -0.415 1.00 71.94 85 ALA A N 1
ATOM 629 C CA . ALA A 1 85 ? -8.608 6.968 -0.458 1.00 71.94 85 ALA A CA 1
ATOM 630 C C . ALA A 1 85 ? -7.273 7.366 -1.118 1.00 71.94 85 ALA A C 1
ATOM 632 O O . ALA A 1 85 ? -7.242 8.296 -1.927 1.00 71.94 85 ALA A O 1
ATOM 633 N N . ALA A 1 86 ? -6.192 6.634 -0.830 1.00 70.94 86 ALA A N 1
ATOM 634 C CA . ALA A 1 86 ? -4.887 6.845 -1.452 1.00 70.94 86 ALA A CA 1
ATOM 635 C C . ALA A 1 86 ? -4.891 6.514 -2.956 1.00 70.94 86 ALA A C 1
ATOM 637 O O . ALA A 1 86 ? -4.355 7.272 -3.761 1.00 70.94 86 ALA A O 1
ATOM 638 N N . ALA A 1 87 ? -5.531 5.417 -3.372 1.00 69.44 87 ALA A N 1
ATOM 639 C CA . ALA A 1 87 ? -5.629 5.065 -4.790 1.00 69.44 87 ALA A CA 1
ATOM 640 C C . ALA A 1 87 ? -6.390 6.132 -5.601 1.00 69.44 87 ALA A C 1
ATOM 642 O O . ALA A 1 87 ? -5.975 6.501 -6.701 1.00 69.44 87 ALA A O 1
ATOM 643 N N . ILE A 1 88 ? -7.473 6.673 -5.035 1.00 68.38 88 ILE A N 1
ATOM 644 C CA . ILE A 1 88 ? -8.274 7.728 -5.667 1.00 68.38 88 ILE A CA 1
ATOM 645 C C . ILE A 1 88 ? -7.491 9.050 -5.748 1.00 68.38 88 ILE A C 1
ATOM 647 O O . ILE A 1 88 ? -7.574 9.743 -6.766 1.00 68.38 88 ILE A O 1
ATOM 651 N N . SER A 1 89 ? -6.709 9.402 -4.720 1.00 68.81 89 SER A N 1
ATOM 652 C CA . SER A 1 89 ? -5.951 10.661 -4.692 1.00 68.81 89 SER A CA 1
ATOM 653 C C . SER A 1 89 ? -4.794 10.689 -5.697 1.00 68.81 89 SER A C 1
ATOM 655 O O . SER A 1 89 ? -4.597 11.710 -6.353 1.00 68.81 89 SER A O 1
ATOM 657 N N . TYR A 1 90 ? -4.084 9.573 -5.892 1.00 66.06 90 TYR A N 1
ATOM 658 C CA . TYR A 1 90 ? -3.014 9.480 -6.894 1.00 66.06 90 TYR A CA 1
ATOM 659 C C . TYR A 1 90 ? -3.533 9.331 -8.332 1.00 66.06 90 TYR A C 1
ATOM 661 O O . TYR A 1 90 ? -2.844 9.722 -9.272 1.00 66.06 90 TYR A O 1
ATOM 669 N N . GLY A 1 91 ? -4.742 8.790 -8.519 1.00 64.56 91 GLY A N 1
ATOM 670 C CA . GLY A 1 91 ? -5.312 8.531 -9.843 1.00 64.56 91 GLY A CA 1
ATOM 671 C C . GLY A 1 91 ? -5.854 9.763 -10.577 1.00 64.56 91 GLY A C 1
ATOM 672 O O . GLY A 1 91 ? -5.981 9.714 -11.798 1.00 64.56 91 GLY A O 1
ATOM 673 N N . THR A 1 92 ? -6.172 10.868 -9.880 1.00 66.75 92 THR A N 1
ATOM 674 C CA . THR A 1 92 ? -6.788 12.044 -10.528 1.00 66.75 92 THR A CA 1
ATOM 675 C C . THR A 1 92 ? -6.215 13.390 -10.076 1.00 66.75 92 THR A C 1
ATOM 677 O O . THR A 1 92 ? -6.418 13.827 -8.943 1.00 66.75 92 THR A O 1
ATOM 680 N N . LEU A 1 93 ? -5.614 14.123 -11.023 1.00 58.16 93 LEU A N 1
ATOM 681 C CA . LEU A 1 93 ? -5.041 15.465 -10.825 1.00 58.16 93 LEU A CA 1
ATOM 682 C C . LEU A 1 93 ? -6.034 16.486 -10.234 1.00 58.16 93 LEU A C 1
ATOM 684 O O . LEU A 1 93 ? -5.641 17.305 -9.416 1.00 58.16 93 LEU A O 1
ATOM 688 N N . SER A 1 94 ? -7.320 16.434 -10.604 1.00 54.59 94 SER A N 1
ATOM 689 C CA . SER A 1 94 ? -8.349 17.363 -10.091 1.00 54.59 94 SER A CA 1
ATOM 690 C C . SER A 1 94 ? -8.876 17.003 -8.693 1.00 54.59 94 SER A C 1
ATOM 692 O O . SER A 1 94 ? -9.180 17.896 -7.903 1.00 54.59 94 SER A O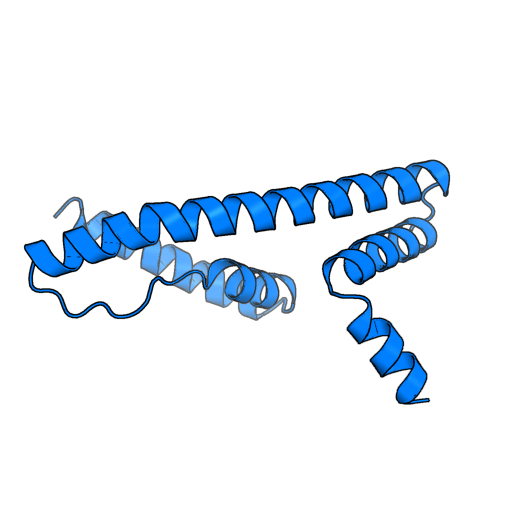 1
ATOM 694 N N . TYR A 1 95 ? -8.945 15.712 -8.343 1.00 57.22 95 TYR A N 1
ATOM 695 C CA . TYR A 1 95 ? -9.422 15.289 -7.020 1.00 57.22 95 TYR A CA 1
ATOM 696 C C . TYR A 1 95 ? -8.349 15.404 -5.939 1.00 57.22 95 TYR A C 1
ATOM 698 O O . TYR A 1 95 ? -8.705 15.572 -4.780 1.00 57.22 95 TYR A O 1
ATOM 706 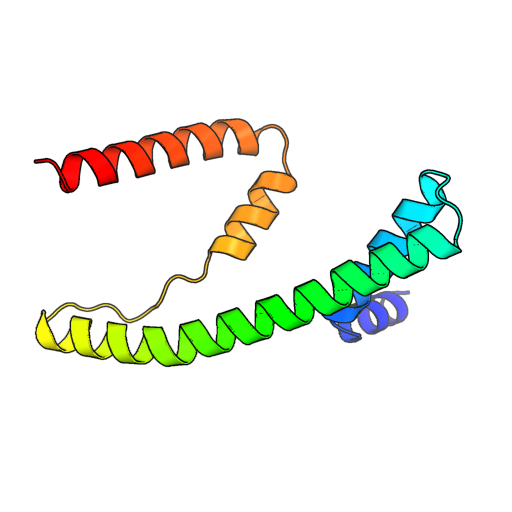N N . SER A 1 96 ? -7.056 15.401 -6.278 1.00 56.66 96 SER A N 1
ATOM 707 C CA . SER A 1 96 ? -5.997 15.647 -5.289 1.00 56.66 96 SER A CA 1
ATOM 708 C C . SER A 1 96 ? -6.118 17.030 -4.629 1.00 56.66 96 SER A C 1
ATOM 710 O O . SER A 1 96 ? -5.882 17.140 -3.431 1.00 56.66 96 SER A O 1
ATOM 712 N N . TYR A 1 97 ? -6.527 18.079 -5.358 1.00 60.16 97 TYR A N 1
ATOM 713 C CA . TYR A 1 97 ? -6.717 19.423 -4.786 1.00 60.16 97 TYR A CA 1
ATOM 714 C C . TYR A 1 97 ? -7.989 19.526 -3.933 1.00 60.16 97 TYR A C 1
ATOM 716 O O . TYR A 1 97 ? -7.961 20.093 -2.842 1.00 60.16 97 TYR A O 1
ATOM 724 N N . TRP A 1 98 ? -9.093 18.931 -4.395 1.00 58.19 98 TRP A N 1
ATOM 725 C CA . TRP A 1 98 ? -10.366 18.922 -3.664 1.00 58.19 98 TRP A CA 1
ATOM 726 C C . TRP A 1 98 ? -10.334 18.031 -2.416 1.00 58.19 98 TRP A C 1
ATOM 728 O O . TRP A 1 98 ? -10.849 18.420 -1.368 1.00 58.19 98 TRP A O 1
ATOM 738 N N . ASN A 1 99 ? -9.689 16.865 -2.501 1.00 62.75 99 ASN A N 1
ATOM 739 C CA . ASN A 1 99 ? -9.521 15.956 -1.372 1.00 62.75 99 ASN A CA 1
ATOM 740 C C . ASN A 1 99 ? -8.501 16.514 -0.368 1.00 62.75 99 ASN A C 1
ATOM 742 O O . ASN A 1 99 ? -8.748 16.436 0.824 1.00 62.75 99 ASN A O 1
ATOM 746 N N . CYS A 1 100 ? -7.430 17.188 -0.815 1.00 58.84 100 CYS A N 1
ATOM 747 C CA . CYS A 1 100 ? -6.509 17.898 0.083 1.00 58.84 100 CYS A CA 1
ATOM 748 C C . CYS A 1 100 ? -7.226 18.991 0.893 1.00 58.84 100 CYS A C 1
ATOM 750 O O . CYS A 1 100 ? -7.045 19.063 2.104 1.00 58.84 100 CYS A O 1
ATOM 752 N N . HIS A 1 101 ? -8.109 19.780 0.270 1.00 65.31 101 HIS A N 1
ATOM 753 C CA . HIS A 1 101 ? -8.905 20.782 0.986 1.00 65.31 101 HIS A CA 1
ATOM 754 C C . HIS A 1 101 ? -9.903 20.148 1.975 1.00 65.31 101 HIS A C 1
ATO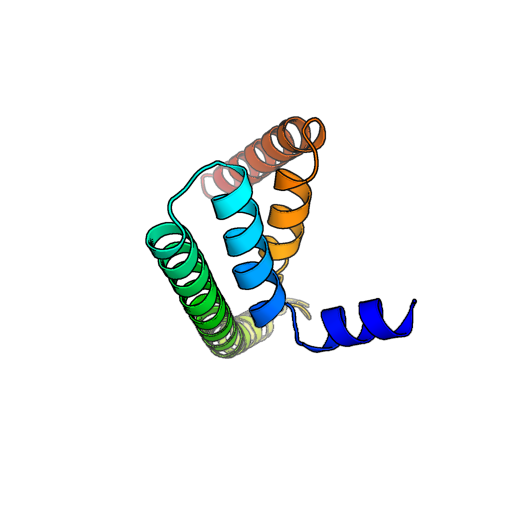M 756 O O . HIS A 1 101 ? -10.020 20.608 3.109 1.00 65.31 101 HIS A O 1
ATOM 762 N N . GLN A 1 102 ? -10.580 19.061 1.583 1.00 62.38 102 GLN A N 1
ATOM 763 C CA . GLN A 1 102 ? -11.491 18.314 2.463 1.00 62.38 102 GLN A CA 1
ATOM 764 C C . GLN A 1 102 ? -10.765 17.627 3.631 1.00 62.38 102 GLN A C 1
ATOM 766 O O . GLN A 1 102 ? -11.248 17.688 4.758 1.00 62.38 102 GLN A O 1
ATOM 771 N N . TYR A 1 103 ? -9.588 17.037 3.402 1.00 64.94 103 TYR A N 1
ATOM 772 C CA . TYR A 1 103 ? -8.768 16.436 4.456 1.00 64.94 103 TYR A CA 1
ATOM 773 C C . TYR A 1 103 ? -8.199 17.488 5.409 1.00 64.94 103 TYR A C 1
ATOM 775 O O . TYR A 1 103 ? -8.223 17.269 6.615 1.00 64.94 103 TYR A O 1
ATOM 783 N N . LEU A 1 104 ? -7.734 18.640 4.908 1.00 63.69 104 LEU A N 1
ATOM 784 C CA . LEU A 1 104 ? -7.263 19.727 5.774 1.00 63.69 104 LEU A CA 1
ATOM 785 C C . LEU A 1 104 ? -8.392 20.268 6.652 1.00 63.69 104 LEU A C 1
ATOM 787 O O . LEU A 1 104 ? -8.178 20.498 7.836 1.00 63.69 104 LEU A O 1
ATOM 791 N N . LEU A 1 105 ? -9.596 20.423 6.094 1.00 65.19 105 LEU A N 1
ATOM 792 C CA . LEU A 1 105 ? -10.780 20.821 6.855 1.00 65.19 105 LEU A CA 1
ATOM 793 C C . LEU A 1 105 ? -11.211 19.748 7.860 1.00 65.19 105 LEU A C 1
ATOM 795 O O . LEU A 1 105 ? -11.653 20.094 8.950 1.00 65.19 105 LEU A O 1
ATOM 799 N N . ALA A 1 106 ? -11.080 18.460 7.532 1.00 65.56 106 ALA A N 1
ATOM 800 C CA . ALA A 1 106 ? -11.364 17.370 8.462 1.00 65.56 106 ALA A CA 1
ATOM 801 C C . ALA A 1 106 ? -10.341 17.311 9.610 1.00 65.56 106 ALA A C 1
ATOM 803 O O . ALA A 1 106 ? -10.743 17.169 10.759 1.00 65.56 106 ALA A O 1
ATOM 804 N N . VAL A 1 107 ? -9.045 17.489 9.326 1.00 62.88 107 VAL A N 1
ATOM 805 C CA . VAL A 1 107 ? -7.982 17.545 10.345 1.00 62.88 107 VAL A CA 1
ATOM 806 C C . VAL A 1 107 ? -8.130 18.784 11.227 1.00 62.88 107 VAL A C 1
ATOM 808 O O . VAL A 1 107 ? -8.075 18.654 12.444 1.00 62.88 107 VAL A O 1
ATOM 811 N N . HIS A 1 108 ? -8.418 19.956 10.650 1.00 60.31 108 HIS A N 1
ATOM 812 C CA . HIS A 1 108 ? -8.719 21.159 11.434 1.00 60.31 108 HIS A CA 1
ATOM 813 C C . HIS A 1 108 ? -9.949 20.976 12.329 1.00 60.31 108 HIS A C 1
ATOM 815 O O . HIS A 1 108 ? -9.941 21.408 13.475 1.00 60.31 108 HIS A O 1
ATOM 821 N N . ARG A 1 109 ? -10.994 20.297 11.840 1.00 60.88 109 ARG A N 1
ATOM 822 C CA . ARG A 1 109 ? -12.220 20.054 12.613 1.00 60.88 109 ARG A CA 1
ATOM 823 C C . ARG A 1 109 ? -12.024 19.016 13.728 1.00 60.88 109 ARG A C 1
ATOM 825 O O . ARG A 1 109 ? -12.738 19.060 14.723 1.00 60.88 109 ARG A O 1
ATOM 832 N N . VAL A 1 110 ? -11.066 18.097 13.580 1.00 60.03 110 VAL A N 1
ATOM 833 C CA . VAL A 1 110 ? -10.647 17.187 14.661 1.00 60.03 110 VAL A CA 1
ATOM 834 C C . VAL A 1 110 ? -9.817 17.935 15.705 1.00 60.03 110 VAL A C 1
ATOM 836 O O . VAL A 1 110 ? -10.043 17.735 16.893 1.00 60.03 110 VAL A O 1
ATOM 839 N N . ASP A 1 111 ? -8.919 18.827 15.287 1.00 51.81 111 ASP A N 1
ATOM 840 C CA . ASP A 1 111 ? -8.095 19.627 16.203 1.00 51.81 111 ASP A CA 1
ATOM 841 C C . ASP A 1 111 ? -8.934 20.634 17.019 1.00 51.81 111 ASP A C 1
ATOM 843 O O . ASP A 1 111 ? -8.708 20.807 18.217 1.00 51.81 111 ASP A O 1
ATOM 847 N N . GLU A 1 112 ? -9.981 21.216 16.420 1.00 59.94 112 GLU A N 1
ATOM 848 C CA . GLU A 1 112 ? -10.952 22.062 17.134 1.00 59.94 112 GLU A CA 1
ATOM 849 C C . GLU A 1 112 ? -11.801 21.289 18.157 1.00 59.94 112 GLU A C 1
ATOM 851 O O . GLU A 1 112 ? -12.182 21.851 19.176 1.00 59.94 112 GLU A O 1
ATOM 856 N N . ASN A 1 113 ? -12.079 20.002 17.926 1.00 56.22 113 ASN A N 1
ATOM 857 C CA . ASN A 1 113 ? -12.879 19.175 18.840 1.00 56.22 113 ASN A CA 1
ATOM 858 C C . ASN A 1 113 ? -12.050 18.551 19.983 1.00 56.22 113 ASN A C 1
ATOM 860 O O . ASN A 1 113 ? -12.614 18.004 20.925 1.00 56.22 113 ASN A O 1
ATOM 864 N N . ILE A 1 114 ? -10.716 18.584 19.895 1.00 53.94 114 ILE A N 1
ATOM 865 C CA . ILE A 1 114 ? -9.809 18.104 20.954 1.00 53.94 114 ILE A CA 1
ATOM 866 C C . ILE A 1 114 ? -9.341 19.263 21.850 1.00 53.94 114 ILE A C 1
ATOM 868 O O . ILE A 1 114 ? -9.071 19.048 23.030 1.00 53.94 114 ILE A O 1
ATOM 872 N N . ASN A 1 115 ? -9.278 20.487 21.315 1.00 46.12 115 ASN A N 1
ATOM 873 C CA . ASN A 1 115 ? -8.862 21.691 22.043 1.00 46.12 115 ASN A CA 1
ATOM 874 C C . ASN A 1 115 ? -10.038 22.596 22.484 1.00 46.12 115 ASN A C 1
ATOM 876 O O . ASN A 1 115 ? -9.798 23.738 22.885 1.00 46.12 115 ASN A O 1
ATOM 880 N N . GLY A 1 116 ? -11.281 2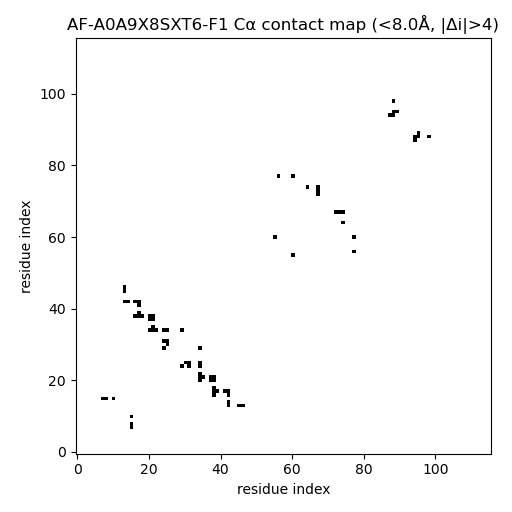2.105 22.391 1.00 43.97 116 GLY A N 1
ATOM 881 C CA . GLY A 1 116 ? -12.519 22.792 22.787 1.00 43.97 116 GLY A CA 1
ATOM 882 C C . GLY A 1 116 ? -13.182 22.183 24.014 1.00 43.97 116 GLY A C 1
ATOM 883 O O . GLY A 1 116 ? -13.235 20.937 24.095 1.00 43.97 116 GLY A O 1
#

InterPro domains:
  IPR004703 Phosphotransferase system, sugar-specific permease component [PF03611] (8-92)
  IPR013853 Galactitol permease IIC component [PTHR37324] (3-92)

Mean predicted aligned error: 11.8 Å

Radius of gyration: 19.89 Å; Cα contacts (8 Å, |Δi|>4): 41; chains: 1; bounding box: 42×38×53 Å

Secondary structure (DSSP, 8-state):
-HHHHHHHHHT-HHHHHHHHHHHHHHHTT--HHHHHHHHHHHHHHHHHHHHHHHHHHHHHHHHHHHHHHHHT---------HHHHHHHHHH-HHHHHHHHHHHHHHHHHHHHHH--

Organism: Streptococcus dysgalactiae subsp. equisimilis (NCBI:txid119602)

Sequence (116 aa):
MFDLLQHFIDLGAIVVLPILIFIFGMLLGTPARKAFNAGLTVGIGFVGLNLVVELLSGSLGKAAQAMVERFGLQLTTLDVGWPAAAAISYGTLSYSYWNCHQYLLAVHRVDENING